Protein AF-A0A1X0S6N3-F1 (afdb_monomer_lite)

Secondary structure (DSSP, 8-state):
--SHHHHHHHHHHHHHHHHHHHHHHHHHHHHS-PPTT-----PPPPHHHHHHHHHHHHHHHHHHTT-TT-EEEEEEE-SSSEEEEEEEEEEETTEEEEEEEEEEE---SHHHHTT-------PPPHHHHHHHHT--

Structure (mmCIF, N/CA/C/O backbone):
data_AF-A0A1X0S6N3-F1
#
_entry.id   AF-A0A1X0S6N3-F1
#
loop_
_atom_site.group_PDB
_atom_site.id
_atom_site.type_symbol
_atom_site.label_atom_id
_atom_site.label_alt_id
_atom_site.label_comp_id
_at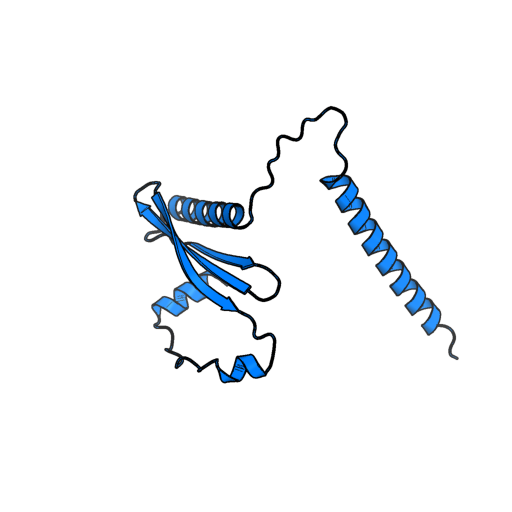om_site.label_asym_id
_atom_site.label_entity_id
_atom_site.label_seq_id
_atom_site.pdbx_PDB_ins_code
_atom_site.Cartn_x
_atom_site.Cartn_y
_atom_site.Cartn_z
_atom_site.occupancy
_atom_site.B_iso_or_equiv
_atom_site.auth_seq_id
_atom_site.auth_comp_id
_atom_site.auth_asym_id
_atom_site.auth_atom_id
_atom_site.pdbx_PDB_model_num
ATOM 1 N N . MET A 1 1 ? 5.640 11.393 58.952 1.00 38.75 1 MET A N 1
ATOM 2 C CA . MET A 1 1 ? 6.660 12.029 58.091 1.00 38.75 1 MET A CA 1
ATOM 3 C C . MET A 1 1 ? 6.147 11.910 56.658 1.00 38.75 1 MET A C 1
ATOM 5 O O . MET A 1 1 ? 6.468 10.956 55.971 1.00 38.75 1 MET A O 1
ATOM 9 N N . THR A 1 2 ? 5.212 12.785 56.269 1.00 44.53 2 THR A N 1
ATOM 10 C CA . THR A 1 2 ? 4.303 12.556 55.122 1.00 44.53 2 THR A CA 1
ATOM 11 C C . THR A 1 2 ? 4.064 13.860 54.357 1.00 44.53 2 THR A C 1
ATOM 13 O O . THR A 1 2 ? 2.931 14.273 54.148 1.00 44.53 2 THR A O 1
ATOM 16 N N . VAL A 1 3 ? 5.141 14.576 54.031 1.00 47.62 3 VAL A N 1
ATOM 17 C CA . VAL A 1 3 ? 5.054 15.901 53.380 1.00 47.62 3 VAL A CA 1
ATOM 18 C C . VAL A 1 3 ? 5.719 15.907 51.997 1.00 47.62 3 VAL A C 1
ATOM 20 O O . VAL A 1 3 ? 5.342 16.692 51.145 1.00 47.62 3 VAL A O 1
ATOM 23 N N . ILE A 1 4 ? 6.618 14.961 51.704 1.00 53.19 4 ILE A N 1
ATOM 24 C CA . ILE A 1 4 ? 7.497 15.031 50.520 1.00 53.19 4 ILE A CA 1
ATOM 25 C C . ILE A 1 4 ? 6.859 14.415 49.249 1.00 53.19 4 ILE A C 1
ATOM 27 O O . ILE A 1 4 ? 7.286 14.695 48.135 1.00 53.19 4 ILE A O 1
ATOM 31 N N . THR A 1 5 ? 5.802 13.600 49.367 1.00 49.69 5 THR A 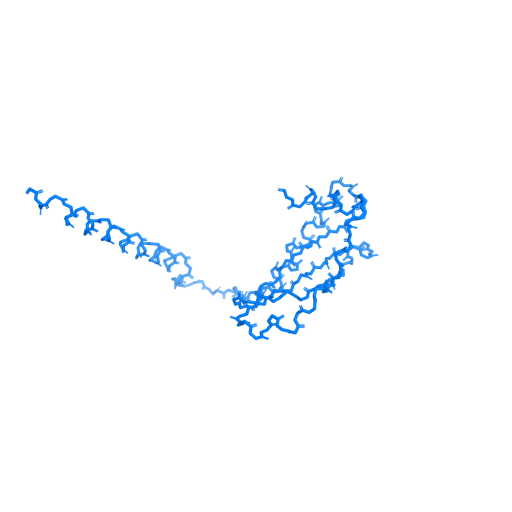N 1
ATOM 32 C CA . THR A 1 5 ? 5.229 12.862 48.218 1.00 49.69 5 THR A CA 1
ATOM 33 C C . THR A 1 5 ? 4.140 13.611 47.445 1.00 49.69 5 THR A C 1
ATOM 35 O O . THR A 1 5 ? 3.948 13.336 46.261 1.00 49.69 5 THR A O 1
ATOM 38 N N . LYS A 1 6 ? 3.432 14.563 48.071 1.00 51.91 6 LYS A N 1
ATOM 39 C CA . LYS A 1 6 ? 2.399 15.357 47.378 1.00 51.91 6 LYS A CA 1
ATOM 40 C C . LYS A 1 6 ? 3.019 16.342 46.386 1.00 51.91 6 LYS A C 1
ATOM 42 O O . LYS A 1 6 ? 2.550 16.408 45.250 1.00 51.91 6 LYS A O 1
ATOM 47 N N . ASP A 1 7 ? 4.105 17.005 46.783 1.00 58.34 7 ASP A N 1
ATOM 48 C CA . ASP A 1 7 ? 4.791 18.005 45.957 1.00 58.34 7 ASP A CA 1
ATOM 49 C C . ASP A 1 7 ? 5.416 17.407 44.697 1.00 58.34 7 ASP A C 1
ATOM 51 O O . ASP A 1 7 ? 5.279 17.974 43.616 1.00 58.34 7 ASP A O 1
ATOM 55 N N . LEU A 1 8 ? 6.022 16.219 44.792 1.00 56.16 8 LEU A N 1
ATOM 56 C CA . LEU A 1 8 ? 6.640 15.588 43.624 1.00 56.16 8 LEU A CA 1
ATOM 57 C C . LEU A 1 8 ? 5.596 15.165 42.576 1.00 56.16 8 LEU A C 1
ATOM 59 O O . LEU A 1 8 ? 5.824 15.317 41.378 1.00 56.16 8 LEU A O 1
ATOM 63 N N . SER A 1 9 ? 4.423 14.684 43.011 1.00 57.66 9 SER A N 1
ATOM 64 C CA . SER A 1 9 ? 3.340 14.312 42.086 1.00 57.66 9 SER A CA 1
ATOM 65 C C . SER A 1 9 ? 2.723 15.528 41.386 1.00 57.66 9 SER A C 1
ATOM 67 O O . SER A 1 9 ? 2.402 15.458 40.198 1.00 57.66 9 SER A O 1
ATOM 69 N N . ALA A 1 10 ? 2.608 16.654 42.099 1.00 58.84 10 ALA A N 1
ATOM 70 C CA . ALA A 1 10 ? 2.105 17.903 41.545 1.00 58.84 10 ALA A CA 1
ATOM 71 C C . ALA A 1 10 ? 3.084 18.478 40.514 1.00 58.84 10 ALA A C 1
ATOM 73 O O . ALA A 1 10 ? 2.654 18.896 39.440 1.00 58.84 10 ALA A O 1
ATOM 74 N N . HIS A 1 11 ? 4.391 18.407 40.792 1.00 55.91 11 HIS A N 1
ATOM 75 C CA . HIS A 1 11 ? 5.427 18.843 39.858 1.00 55.91 11 HIS A CA 1
ATOM 76 C C . HIS A 1 11 ? 5.441 18.013 38.570 1.00 55.91 11 HIS A C 1
ATOM 78 O O . HIS A 1 11 ? 5.386 18.578 37.484 1.00 55.91 11 HIS A O 1
ATOM 84 N N . ILE A 1 12 ? 5.405 16.679 38.674 1.00 58.22 12 ILE A N 1
ATOM 85 C CA . ILE A 1 12 ? 5.401 15.786 37.501 1.00 58.22 12 ILE A CA 1
ATOM 86 C C . ILE A 1 12 ? 4.130 15.969 36.654 1.00 58.22 12 ILE A C 1
ATOM 88 O O . ILE A 1 12 ? 4.183 15.906 35.423 1.00 58.22 12 ILE A O 1
ATOM 92 N N . SER A 1 13 ? 2.979 16.192 37.296 1.00 56.69 13 SER A N 1
ATOM 93 C CA . SER A 1 13 ? 1.722 16.470 36.594 1.00 56.69 13 SER A CA 1
ATOM 94 C C . SER A 1 13 ? 1.785 17.800 35.838 1.00 56.69 13 SER A C 1
ATOM 96 O O . SER A 1 13 ? 1.399 17.866 34.671 1.00 56.69 13 SER A O 1
ATOM 98 N N . ASN A 1 14 ? 2.342 18.837 36.471 1.00 58.44 14 ASN A N 1
ATOM 99 C CA . ASN A 1 14 ? 2.490 20.161 35.875 1.00 58.44 14 ASN A CA 1
ATOM 100 C C . ASN A 1 14 ? 3.522 20.180 34.731 1.00 58.44 14 ASN A C 1
ATOM 102 O O . ASN A 1 14 ? 3.315 20.827 33.709 1.00 58.44 14 ASN A O 1
ATOM 106 N N . ASP A 1 15 ? 4.601 19.407 34.846 1.00 56.81 15 ASP A N 1
ATOM 107 C CA . ASP A 1 15 ? 5.585 19.277 33.769 1.00 56.81 15 ASP A CA 1
ATOM 108 C C . ASP A 1 15 ? 4.980 18.555 32.554 1.00 56.81 15 ASP A C 1
ATOM 110 O O . ASP A 1 15 ? 5.203 18.955 31.412 1.00 56.81 15 ASP A O 1
ATOM 114 N N . ARG A 1 16 ? 4.133 17.536 32.768 1.00 55.12 16 ARG A N 1
ATOM 115 C CA . ARG A 1 16 ? 3.408 16.856 3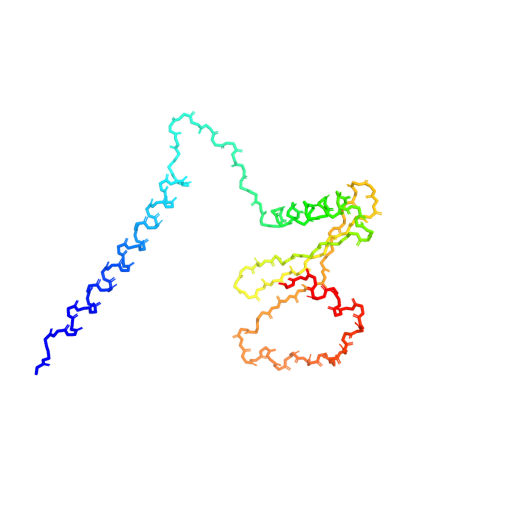1.678 1.00 55.12 16 ARG A CA 1
ATOM 116 C C . ARG A 1 16 ? 2.407 17.766 30.969 1.00 55.12 16 ARG A C 1
ATOM 118 O O . ARG A 1 16 ? 2.322 17.712 29.741 1.00 55.12 16 ARG A O 1
ATOM 125 N N . THR A 1 17 ? 1.659 18.592 31.700 1.00 54.34 17 THR A N 1
ATOM 126 C CA . THR A 1 17 ? 0.722 19.545 31.081 1.00 54.34 17 THR A CA 1
ATOM 127 C C . THR A 1 17 ? 1.471 20.611 30.285 1.00 54.34 17 THR A C 1
ATOM 129 O O . THR A 1 17 ? 1.083 20.895 29.152 1.00 54.34 17 THR A O 1
ATOM 132 N N . MET A 1 18 ? 2.591 21.119 30.805 1.00 56.56 18 MET A N 1
ATOM 133 C CA . MET A 1 18 ? 3.458 22.077 30.108 1.00 56.56 18 MET A CA 1
ATOM 134 C C . MET A 1 18 ? 4.091 21.478 28.844 1.00 56.56 18 MET A C 1
ATOM 136 O O . MET A 1 18 ? 4.074 22.117 27.794 1.00 56.56 18 MET A O 1
ATOM 140 N N . ILE A 1 19 ? 4.579 20.233 28.892 1.00 57.78 19 ILE A N 1
ATOM 141 C CA . ILE A 1 19 ? 5.124 19.529 27.716 1.00 57.78 19 ILE A CA 1
ATOM 142 C C . ILE A 1 19 ? 4.036 19.308 26.657 1.00 57.78 19 ILE A C 1
ATOM 144 O O . ILE A 1 19 ? 4.276 19.536 25.470 1.00 57.78 19 ILE A O 1
ATOM 148 N N . SER A 1 20 ? 2.826 18.914 27.064 1.00 58.91 20 SER A N 1
ATOM 149 C CA . SER A 1 20 ? 1.702 18.730 26.141 1.00 58.91 20 SER A CA 1
ATOM 150 C C . SER A 1 20 ? 1.279 20.046 25.484 1.00 58.91 20 SER A C 1
ATOM 152 O O . SER A 1 20 ? 0.991 20.069 24.288 1.00 58.91 20 SER A O 1
ATOM 154 N N . GLN A 1 21 ? 1.264 21.147 26.239 1.00 59.72 21 GLN A N 1
ATOM 155 C CA . GLN A 1 21 ? 0.939 22.474 25.716 1.00 59.72 21 GLN A CA 1
ATOM 156 C C . GLN A 1 21 ? 2.041 23.010 24.798 1.00 59.72 21 GLN A C 1
ATOM 158 O O . GLN A 1 21 ? 1.734 23.544 23.737 1.00 59.72 21 GLN A O 1
ATOM 163 N N . ALA A 1 22 ? 3.316 22.813 25.146 1.00 58.09 22 ALA A N 1
ATOM 164 C CA . ALA A 1 22 ? 4.450 23.200 24.311 1.00 58.09 22 ALA A CA 1
ATOM 165 C C . ALA A 1 22 ? 4.505 22.394 23.001 1.00 58.09 22 ALA A C 1
ATOM 167 O O . ALA A 1 22 ? 4.787 22.956 21.943 1.00 58.09 22 ALA A O 1
ATOM 168 N N . SER A 1 23 ? 4.185 21.097 23.047 1.00 57.97 23 SER A N 1
ATOM 169 C CA . SER A 1 23 ? 4.093 20.238 21.861 1.00 57.97 23 SER A CA 1
ATOM 170 C C . SER A 1 23 ? 2.935 20.656 20.948 1.00 57.97 23 SER A C 1
ATOM 172 O O . SER A 1 23 ? 3.142 20.835 19.747 1.00 57.97 23 SER A O 1
ATOM 174 N N . ALA A 1 24 ? 1.752 20.926 21.515 1.00 55.59 24 ALA A N 1
ATOM 175 C CA . ALA A 1 24 ? 0.597 21.419 20.765 1.00 55.59 24 ALA A CA 1
ATOM 176 C C . ALA A 1 24 ? 0.838 22.818 20.171 1.00 55.59 24 ALA A C 1
ATOM 178 O O . ALA A 1 24 ? 0.514 23.061 19.010 1.00 55.59 24 ALA A O 1
ATOM 179 N N . ALA A 1 25 ? 1.461 23.725 20.930 1.00 59.50 25 ALA A N 1
ATOM 180 C CA . ALA A 1 25 ? 1.804 25.066 20.468 1.00 59.50 25 ALA A CA 1
ATOM 181 C C . ALA A 1 25 ? 2.879 25.036 19.372 1.00 59.50 25 ALA A C 1
ATOM 183 O O . ALA A 1 25 ? 2.759 25.757 18.388 1.00 59.50 25 ALA A O 1
ATOM 184 N N . SER A 1 26 ? 3.897 24.179 19.493 1.00 58.53 26 SER A N 1
ATOM 185 C CA . SER A 1 26 ? 4.933 23.994 18.466 1.00 58.53 26 SER A CA 1
ATOM 186 C C . SER A 1 26 ? 4.360 23.390 17.179 1.00 58.53 26 SER A C 1
ATOM 188 O O . SER A 1 26 ? 4.685 23.841 16.079 1.00 58.53 26 SER A O 1
ATOM 190 N N . PHE A 1 27 ? 3.436 22.432 17.302 1.00 50.94 27 PHE A N 1
ATOM 191 C CA . PHE A 1 27 ? 2.707 21.878 16.164 1.00 50.94 27 PHE A CA 1
ATOM 192 C C . PHE A 1 27 ? 1.833 22.946 15.484 1.00 50.94 27 PHE A C 1
ATOM 194 O O . PHE A 1 27 ? 1.921 23.138 14.272 1.00 50.94 27 PHE A O 1
ATOM 201 N N . ALA A 1 28 ? 1.070 23.729 16.252 1.00 53.94 28 ALA A N 1
ATOM 202 C CA . ALA A 1 28 ? 0.262 24.820 15.709 1.00 53.94 28 ALA A CA 1
ATOM 203 C C . ALA A 1 28 ? 1.113 25.910 15.033 1.00 53.94 28 ALA A C 1
ATOM 205 O O . ALA A 1 28 ? 0.765 26.407 13.965 1.00 53.94 28 ALA A O 1
ATOM 206 N N . ASN A 1 29 ? 2.273 26.239 15.595 1.00 55.81 29 ASN A N 1
ATOM 207 C CA . ASN A 1 29 ? 3.150 27.267 15.040 1.00 55.81 29 ASN A CA 1
ATOM 208 C C . ASN A 1 29 ? 3.835 26.807 13.737 1.00 55.81 29 ASN A C 1
ATOM 210 O O . ASN A 1 29 ? 4.055 27.601 12.825 1.00 55.81 29 ASN A O 1
ATOM 214 N N . LYS A 1 30 ? 4.124 25.504 13.613 1.00 54.16 30 LYS A N 1
ATOM 215 C CA . LYS A 1 30 ? 4.767 24.931 12.421 1.00 54.16 30 LYS A CA 1
ATOM 216 C C . LYS A 1 30 ? 3.789 24.601 11.287 1.00 54.16 30 LYS A C 1
ATOM 218 O O . LYS A 1 30 ? 4.195 24.666 10.129 1.00 54.16 30 LYS A O 1
ATOM 223 N N . PHE A 1 31 ? 2.537 24.261 11.601 1.00 51.84 31 PHE A N 1
ATOM 224 C CA . PHE A 1 31 ? 1.573 23.747 10.616 1.00 51.84 31 PHE A CA 1
ATOM 225 C C . PHE A 1 31 ? 0.319 24.616 10.414 1.00 51.84 31 PHE A C 1
ATOM 227 O O . PHE A 1 31 ? -0.337 24.466 9.388 1.00 51.84 31 PHE A O 1
ATOM 234 N N . LEU A 1 32 ? -0.019 25.526 11.338 1.00 51.00 32 LEU A N 1
ATOM 235 C CA . LEU A 1 32 ? -1.297 26.263 11.330 1.00 51.00 32 LEU A CA 1
ATOM 236 C C . LEU A 1 32 ? -1.167 27.790 11.250 1.00 51.00 32 LEU A C 1
ATOM 238 O O . LEU A 1 32 ? -2.194 28.462 11.202 1.00 51.00 32 LEU A O 1
ATOM 242 N N . ILE A 1 33 ? 0.042 28.365 11.201 1.00 56.00 33 ILE A N 1
ATOM 243 C CA . ILE A 1 33 ? 0.199 29.804 10.931 1.00 56.00 33 ILE A CA 1
ATOM 244 C C . ILE A 1 33 ? 0.378 30.022 9.423 1.00 56.00 33 ILE A C 1
ATOM 246 O O . ILE A 1 33 ? 1.480 29.812 8.904 1.00 56.00 33 ILE A O 1
ATOM 250 N N . PRO A 1 34 ? -0.667 30.458 8.691 1.00 52.34 34 PRO A N 1
ATOM 251 C CA . PRO A 1 34 ? -0.500 30.886 7.312 1.00 52.34 34 PRO A CA 1
ATOM 252 C C . PRO A 1 34 ? 0.436 32.097 7.287 1.00 52.34 34 PRO A C 1
ATOM 254 O O . PRO A 1 34 ? 0.163 33.131 7.899 1.00 52.34 34 PRO A O 1
ATOM 257 N N . ARG A 1 35 ? 1.567 31.972 6.585 1.00 58.59 35 ARG A N 1
ATOM 258 C CA . ARG A 1 35 ? 2.451 33.114 6.334 1.00 58.59 35 ARG A CA 1
ATOM 259 C C . ARG A 1 35 ? 1.662 34.149 5.521 1.00 58.59 35 ARG A C 1
ATOM 261 O O . ARG A 1 35 ? 1.171 33.794 4.446 1.00 58.59 35 ARG A O 1
ATOM 268 N N . PRO A 1 36 ? 1.539 35.405 5.983 1.00 48.91 36 PRO A N 1
ATOM 269 C CA . PRO A 1 36 ? 0.910 36.444 5.183 1.00 48.91 36 PRO A CA 1
ATOM 270 C C . PRO A 1 36 ? 1.736 36.593 3.897 1.00 48.91 36 PRO A C 1
ATOM 272 O O . PRO A 1 36 ? 2.936 36.840 3.974 1.00 48.91 36 PRO A O 1
ATOM 275 N N . ASN A 1 37 ? 1.102 36.387 2.739 1.00 57.91 37 ASN A N 1
ATOM 276 C CA . ASN A 1 37 ? 1.669 36.393 1.374 1.00 57.91 37 ASN A CA 1
ATOM 277 C C . ASN A 1 37 ? 2.147 35.060 0.773 1.00 57.91 37 ASN A C 1
ATOM 279 O O . ASN A 1 37 ? 2.793 35.082 -0.272 1.00 57.91 37 ASN A O 1
ATOM 283 N N . VAL A 1 38 ? 1.799 33.904 1.343 1.00 59.41 38 VAL A N 1
ATOM 284 C CA . VAL A 1 38 ? 1.961 32.623 0.632 1.00 59.41 38 VAL A CA 1
ATOM 285 C C . VAL A 1 38 ? 0.588 32.035 0.343 1.00 59.41 38 VAL A C 1
ATOM 287 O O . VAL A 1 38 ? -0.124 31.625 1.258 1.00 59.41 38 VAL A O 1
ATOM 290 N N . THR A 1 39 ? 0.207 31.980 -0.933 1.00 52.56 39 THR A N 1
ATOM 291 C CA . THR A 1 39 ? -0.915 31.150 -1.375 1.00 52.56 39 THR A CA 1
ATOM 292 C C . THR A 1 39 ? -0.527 29.698 -1.140 1.00 52.56 39 THR A C 1
ATOM 294 O O . THR A 1 39 ? 0.368 29.160 -1.792 1.00 52.56 39 THR A O 1
ATOM 297 N N . ASN A 1 40 ? -1.150 29.071 -0.145 1.00 55.66 40 ASN A N 1
ATOM 298 C CA . ASN A 1 40 ? -0.941 27.660 0.112 1.00 55.66 40 ASN A CA 1
ATOM 299 C C . ASN A 1 40 ? -1.581 26.859 -1.032 1.00 55.66 40 ASN A C 1
ATOM 301 O O . ASN A 1 40 ? -2.793 26.680 -1.066 1.00 55.66 40 ASN A O 1
ATOM 305 N N . HIS A 1 41 ? -0.764 26.427 -1.993 1.00 59.50 41 HIS A N 1
ATOM 306 C CA . HIS A 1 41 ? -1.183 25.545 -3.086 1.00 59.50 41 HIS A CA 1
ATOM 307 C C . HIS A 1 41 ? -1.254 24.070 -2.656 1.00 59.50 41 HIS A C 1
ATOM 309 O O . HIS A 1 41 ? -1.513 23.207 -3.492 1.00 59.50 41 HIS A O 1
ATOM 315 N N . TYR A 1 42 ? -0.998 23.766 -1.378 1.00 59.91 42 TYR A N 1
ATOM 316 C CA . TYR A 1 42 ? -1.089 22.412 -0.852 1.00 59.91 42 TYR A CA 1
ATOM 317 C C . TYR A 1 42 ? -2.548 21.960 -0.861 1.00 59.91 42 TYR A C 1
ATOM 319 O O . TYR A 1 42 ? -3.367 22.433 -0.072 1.00 59.91 42 TYR A O 1
ATOM 327 N N . GLN A 1 43 ? -2.869 21.048 -1.771 1.00 67.94 43 GLN A N 1
ATOM 328 C CA . GLN A 1 43 ? -4.078 20.252 -1.655 1.00 67.94 43 GLN A CA 1
ATOM 329 C C . GLN A 1 43 ? -3.791 19.125 -0.672 1.00 67.94 43 GLN A C 1
ATOM 331 O O . GLN A 1 43 ? -2.778 18.436 -0.787 1.00 67.94 43 GLN A O 1
ATOM 336 N N . GLU A 1 44 ? -4.663 18.977 0.318 1.00 76.12 44 GLU A N 1
ATOM 337 C CA . GLU A 1 44 ? -4.586 17.867 1.254 1.00 76.12 44 GLU A CA 1
ATOM 338 C C . GLU A 1 44 ? -4.728 16.555 0.478 1.00 76.12 44 GLU A C 1
ATOM 340 O O . GLU A 1 44 ? -5.730 16.318 -0.198 1.00 76.12 44 GLU A O 1
ATOM 345 N N . GLU A 1 45 ? -3.681 15.733 0.517 1.00 84.69 45 GLU A N 1
ATOM 346 C CA . GLU A 1 45 ? -3.714 14.415 -0.104 1.00 84.69 45 GLU A CA 1
ATOM 347 C C . GLU A 1 45 ? -4.457 13.441 0.803 1.00 84.69 45 GLU A C 1
ATOM 349 O O . GLU A 1 45 ? -4.196 13.377 2.009 1.00 84.69 45 GLU A O 1
ATOM 354 N N . ASP A 1 46 ? -5.342 12.652 0.203 1.00 90.69 46 ASP A N 1
ATOM 355 C CA . ASP A 1 46 ? -6.020 11.562 0.891 1.00 90.69 46 ASP A CA 1
ATOM 356 C C . ASP A 1 46 ? -5.029 10.458 1.308 1.00 90.69 46 ASP A C 1
ATOM 358 O O . ASP A 1 46 ? -4.021 10.203 0.637 1.00 90.69 46 ASP A O 1
ATOM 362 N N . ASP A 1 47 ? -5.320 9.781 2.417 1.00 91.25 47 ASP A N 1
ATOM 363 C CA . ASP A 1 47 ? -4.428 8.785 3.016 1.00 91.25 47 ASP A CA 1
ATOM 364 C C . ASP A 1 47 ? -4.217 7.565 2.115 1.00 91.25 47 ASP A C 1
ATOM 366 O O . ASP A 1 47 ? -3.109 7.020 2.068 1.00 91.25 47 ASP A O 1
ATOM 370 N N . PHE A 1 48 ? -5.218 7.189 1.310 1.00 93.12 48 PHE A N 1
ATOM 371 C CA . PHE A 1 48 ? -5.034 6.154 0.295 1.00 93.12 48 PHE A CA 1
ATOM 372 C C . PHE A 1 48 ? -3.989 6.576 -0.742 1.00 93.12 48 PHE A C 1
ATOM 374 O O . PHE A 1 48 ? -3.113 5.790 -1.101 1.00 93.12 48 PHE A O 1
ATOM 381 N N . THR A 1 49 ? -4.019 7.835 -1.185 1.00 93.81 49 THR A N 1
ATOM 382 C CA . THR A 1 49 ? -3.045 8.360 -2.157 1.00 93.81 49 THR A CA 1
ATOM 383 C C . THR A 1 49 ? -1.632 8.367 -1.576 1.00 93.81 49 THR A C 1
ATOM 385 O O . THR A 1 49 ? -0.687 7.957 -2.257 1.00 93.81 49 THR A O 1
ATOM 388 N N . LYS A 1 50 ? -1.478 8.770 -0.307 1.00 94.69 50 LYS A N 1
ATOM 389 C CA . LYS A 1 50 ? -0.188 8.717 0.401 1.00 94.69 50 LYS A CA 1
ATOM 390 C C . LYS A 1 50 ? 0.344 7.286 0.463 1.00 94.69 50 LYS A C 1
ATOM 392 O O . LYS A 1 50 ? 1.503 7.057 0.115 1.00 94.69 50 LYS A O 1
ATOM 397 N N . LEU A 1 51 ? -0.513 6.328 0.821 1.00 95.62 51 LEU A N 1
ATOM 398 C CA . LEU A 1 51 ? -0.154 4.913 0.862 1.00 95.62 51 LEU A CA 1
ATOM 399 C C . LEU A 1 51 ? 0.297 4.407 -0.514 1.00 95.62 51 LEU A C 1
ATOM 401 O O . LEU A 1 51 ? 1.355 3.793 -0.623 1.00 95.62 51 LEU A O 1
ATOM 405 N N . MET A 1 52 ? -0.457 4.690 -1.581 1.00 96.25 52 MET A N 1
ATOM 406 C CA . MET A 1 52 ? -0.102 4.236 -2.933 1.00 96.25 52 MET A CA 1
ATOM 407 C C . MET A 1 52 ? 1.255 4.778 -3.389 1.00 96.25 52 MET A C 1
ATOM 409 O O . MET A 1 52 ? 2.033 4.043 -3.997 1.00 96.25 52 MET A O 1
ATOM 413 N N . LYS A 1 53 ? 1.580 6.034 -3.058 1.00 95.62 53 LYS A N 1
ATOM 414 C CA . LYS A 1 53 ? 2.901 6.609 -3.345 1.00 95.62 53 LYS A CA 1
ATOM 415 C C . LYS A 1 53 ? 4.011 5.904 -2.575 1.00 95.62 53 LYS A C 1
ATOM 417 O O . LYS A 1 53 ? 5.027 5.578 -3.176 1.00 95.62 53 LYS A O 1
ATOM 422 N N . GLN A 1 54 ? 3.813 5.632 -1.285 1.00 96.69 54 GLN A N 1
ATOM 423 C CA . GLN A 1 54 ? 4.797 4.907 -0.474 1.00 96.69 54 GLN A CA 1
ATOM 424 C C . GLN A 1 54 ? 5.055 3.499 -1.021 1.00 96.69 54 GLN A C 1
ATOM 426 O O . GLN A 1 54 ? 6.207 3.106 -1.194 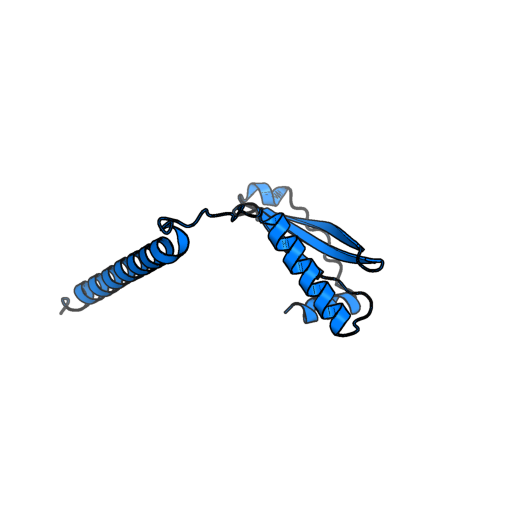1.00 96.69 54 GLN A O 1
ATOM 431 N N . LEU A 1 55 ? 3.993 2.763 -1.359 1.00 96.56 55 LEU A N 1
ATOM 432 C CA . LEU A 1 55 ? 4.112 1.425 -1.938 1.00 96.56 55 LEU A CA 1
ATOM 433 C C . LEU A 1 55 ? 4.780 1.448 -3.314 1.00 96.56 55 LEU A C 1
ATOM 435 O O . LEU A 1 55 ? 5.610 0.589 -3.602 1.00 96.56 55 LEU A O 1
ATOM 439 N N . LYS A 1 56 ? 4.472 2.446 -4.150 1.00 96.38 56 LYS A N 1
ATOM 440 C CA . LYS A 1 56 ? 5.162 2.650 -5.427 1.00 96.38 56 LYS A CA 1
ATOM 441 C C . LYS A 1 56 ? 6.655 2.909 -5.217 1.00 96.38 56 LYS A C 1
ATOM 443 O O . LYS A 1 56 ? 7.459 2.231 -5.845 1.00 96.38 56 LYS A O 1
ATOM 448 N N . SER A 1 57 ? 7.025 3.841 -4.338 1.00 96.69 57 SER A N 1
ATOM 449 C CA . SER A 1 57 ? 8.434 4.144 -4.056 1.00 96.69 57 SER A CA 1
ATOM 450 C C . SER A 1 57 ? 9.190 2.912 -3.564 1.00 96.69 57 SER A C 1
ATOM 452 O O . SER A 1 57 ? 10.300 2.657 -4.010 1.00 96.69 57 SER A O 1
ATOM 454 N N . SER A 1 58 ? 8.555 2.092 -2.723 1.00 97.12 58 SER A N 1
ATOM 455 C CA . SER A 1 58 ? 9.120 0.816 -2.281 1.00 97.12 58 SER A CA 1
ATOM 456 C C . SER A 1 58 ? 9.377 -0.150 -3.448 1.00 97.12 58 SER A C 1
ATOM 458 O O . SER A 1 58 ? 10.419 -0.798 -3.473 1.00 97.12 58 SER A O 1
ATOM 460 N N . ILE A 1 59 ? 8.481 -0.240 -4.439 1.00 96.19 59 ILE A N 1
ATOM 461 C CA . ILE A 1 59 ? 8.740 -1.022 -5.663 1.00 96.19 59 ILE A CA 1
ATOM 462 C C . ILE A 1 59 ? 9.886 -0.416 -6.473 1.00 96.19 59 ILE A C 1
ATOM 464 O O . ILE A 1 59 ? 10.738 -1.153 -6.956 1.00 96.19 59 ILE A O 1
ATOM 468 N N . ASP A 1 60 ? 9.922 0.908 -6.622 1.00 95.38 60 ASP A N 1
ATOM 469 C CA . ASP A 1 60 ? 10.967 1.596 -7.388 1.00 95.38 60 ASP A CA 1
ATOM 470 C C . ASP A 1 60 ? 12.357 1.338 -6.793 1.00 95.38 60 ASP A C 1
ATOM 472 O O . ASP A 1 60 ? 13.316 1.096 -7.525 1.00 95.38 60 ASP A O 1
ATOM 476 N N . GLU A 1 61 ? 12.458 1.321 -5.464 1.00 96.19 61 GLU A N 1
ATOM 477 C CA . GLU A 1 61 ? 13.673 0.951 -4.739 1.00 96.19 61 GLU A CA 1
ATOM 478 C C . GLU A 1 61 ? 14.049 -0.519 -4.968 1.00 96.19 61 GLU A C 1
ATOM 480 O O . GLU A 1 61 ? 15.208 -0.819 -5.245 1.00 96.19 61 GLU A O 1
ATOM 485 N N . GLN A 1 62 ? 13.083 -1.442 -4.935 1.00 95.06 62 GLN A N 1
ATOM 486 C CA . GLN A 1 62 ? 13.333 -2.857 -5.246 1.00 95.06 62 GLN A CA 1
ATOM 487 C C . GLN A 1 62 ? 13.824 -3.054 -6.690 1.00 95.06 62 GLN A C 1
ATOM 489 O O . GLN A 1 62 ? 14.749 -3.831 -6.927 1.00 95.06 62 GLN A O 1
ATOM 494 N N . LEU A 1 63 ? 13.254 -2.321 -7.653 1.00 93.12 63 LEU A N 1
ATOM 495 C CA . LEU A 1 63 ? 13.710 -2.324 -9.047 1.00 93.12 63 LEU A CA 1
ATOM 496 C C . LEU A 1 63 ? 15.123 -1.754 -9.175 1.00 93.12 63 LEU A C 1
ATOM 498 O O . LEU A 1 63 ? 15.940 -2.301 -9.913 1.00 93.12 63 LEU A O 1
ATOM 502 N N . HIS A 1 64 ? 15.434 -0.686 -8.435 1.00 95.31 64 HIS A N 1
ATOM 503 C CA . HIS A 1 64 ? 16.782 -0.119 -8.388 1.00 95.31 64 HIS A CA 1
ATOM 504 C C . HIS A 1 64 ? 17.812 -1.125 -7.853 1.00 95.31 64 HIS A C 1
ATOM 506 O O . HIS A 1 64 ? 18.950 -1.152 -8.318 1.00 95.31 64 HIS A O 1
ATOM 512 N N . LEU A 1 65 ? 17.393 -1.991 -6.928 1.00 95.81 65 LEU A N 1
ATOM 513 C CA . LEU A 1 65 ? 18.189 -3.094 -6.389 1.00 95.81 65 LEU A CA 1
ATOM 514 C C . LEU A 1 65 ? 18.173 -4.357 -7.269 1.00 95.81 65 LEU A C 1
ATOM 516 O O . LEU A 1 65 ? 18.737 -5.375 -6.873 1.00 95.81 65 LEU A O 1
ATOM 520 N N . VAL A 1 66 ? 17.566 -4.300 -8.461 1.00 94.38 66 VAL A N 1
ATOM 521 C CA . VAL A 1 66 ? 17.489 -5.410 -9.429 1.00 94.38 66 VAL A CA 1
ATOM 522 C C . VAL A 1 66 ? 16.810 -6.649 -8.820 1.00 94.38 66 VAL A C 1
ATOM 524 O O . VAL A 1 66 ? 17.158 -7.790 -9.115 1.00 94.38 66 VAL A O 1
ATOM 527 N N . MET A 1 67 ? 15.825 -6.437 -7.941 1.00 90.94 67 MET A N 1
ATOM 528 C CA . MET A 1 67 ? 15.034 -7.530 -7.380 1.00 90.94 67 MET A CA 1
ATOM 529 C C . MET A 1 67 ? 14.049 -8.070 -8.419 1.00 90.94 67 MET A C 1
ATOM 531 O O . MET A 1 67 ? 13.278 -7.325 -9.024 1.00 90.94 67 MET A O 1
ATOM 535 N N . GLU A 1 68 ? 14.027 -9.390 -8.582 1.00 87.69 68 GLU A N 1
ATOM 536 C CA . GLU A 1 68 ? 13.005 -10.072 -9.372 1.00 87.69 68 GLU A CA 1
ATOM 537 C C . GLU A 1 68 ? 11.699 -10.185 -8.562 1.00 87.69 68 GLU A C 1
ATOM 539 O O . GLU A 1 68 ? 11.723 -10.411 -7.353 1.00 87.69 68 GLU A O 1
ATOM 544 N N . ASN A 1 69 ? 10.542 -10.060 -9.224 1.00 87.00 69 ASN A N 1
ATOM 545 C CA . ASN A 1 69 ? 9.207 -10.186 -8.609 1.00 87.00 69 ASN A CA 1
ATOM 546 C C . ASN A 1 69 ? 8.892 -9.160 -7.500 1.00 87.00 69 ASN A C 1
ATOM 548 O O . ASN A 1 69 ? 8.368 -9.510 -6.441 1.00 87.00 69 ASN A O 1
ATOM 552 N N . THR A 1 70 ? 9.155 -7.880 -7.764 1.00 92.38 70 THR A N 1
ATOM 553 C CA . THR A 1 70 ? 8.925 -6.785 -6.812 1.00 92.38 70 THR A CA 1
ATOM 554 C C . THR A 1 70 ? 7.489 -6.736 -6.287 1.00 92.38 70 THR A C 1
ATOM 556 O O . THR A 1 70 ? 6.519 -6.728 -7.060 1.00 92.38 70 THR A O 1
ATOM 559 N N . VAL A 1 71 ? 7.347 -6.637 -4.969 1.00 94.94 71 VAL A N 1
ATOM 560 C CA . VAL A 1 71 ? 6.056 -6.561 -4.284 1.00 94.94 71 VAL A CA 1
ATOM 561 C C . VAL A 1 71 ? 6.160 -5.628 -3.084 1.00 94.94 71 VAL A C 1
ATOM 563 O O . VAL A 1 71 ? 7.154 -5.627 -2.367 1.00 94.94 71 VAL A O 1
ATOM 566 N N . SER A 1 72 ? 5.122 -4.834 -2.845 1.00 96.62 72 SER A N 1
ATOM 567 C CA . SER A 1 72 ? 5.037 -3.973 -1.669 1.00 96.62 72 SER A CA 1
ATOM 568 C C . SER A 1 72 ? 3.673 -4.132 -1.010 1.00 96.62 72 SER A C 1
ATOM 570 O O . SER A 1 72 ? 2.656 -4.276 -1.693 1.00 96.62 72 SER A O 1
ATOM 572 N N . LEU A 1 73 ? 3.651 -4.158 0.320 1.00 96.75 73 LEU A N 1
ATOM 573 C CA . LEU A 1 73 ? 2.454 -4.349 1.135 1.00 96.75 73 LEU A CA 1
ATOM 574 C C . LEU A 1 73 ? 2.304 -3.174 2.092 1.00 96.75 73 LEU A C 1
ATOM 576 O O . LEU A 1 73 ? 3.281 -2.733 2.691 1.00 96.75 73 LEU A O 1
ATOM 580 N N . GLY A 1 74 ? 1.077 -2.693 2.264 1.00 96.00 74 GLY A N 1
ATOM 581 C CA . GLY A 1 74 ? 0.814 -1.537 3.108 1.00 96.00 74 GLY A CA 1
ATOM 582 C C . GLY A 1 74 ? -0.576 -1.552 3.724 1.00 96.00 74 GLY A C 1
ATOM 583 O O . GLY A 1 74 ? -1.551 -1.795 3.008 1.00 96.00 74 GLY A O 1
ATOM 584 N N . PRO A 1 75 ? -0.696 -1.295 5.036 1.00 95.56 75 PRO A N 1
ATOM 585 C CA . PRO A 1 75 ? -1.985 -1.116 5.680 1.00 95.56 75 PRO A CA 1
ATOM 586 C C . PRO A 1 75 ? -2.521 0.306 5.461 1.00 95.56 75 PRO A C 1
ATOM 588 O O . PRO A 1 75 ? -1.822 1.287 5.702 1.00 95.56 75 PRO A O 1
ATOM 591 N N . LEU A 1 76 ? -3.791 0.414 5.078 1.00 95.00 76 LEU A N 1
ATOM 592 C CA . LEU A 1 76 ? -4.585 1.634 5.192 1.00 95.00 76 LEU A CA 1
ATOM 593 C C . LEU A 1 76 ? -5.459 1.523 6.439 1.00 95.00 76 LEU A C 1
ATOM 595 O O . LEU A 1 76 ? -6.314 0.643 6.508 1.00 95.00 76 LEU A O 1
ATOM 599 N N . VAL A 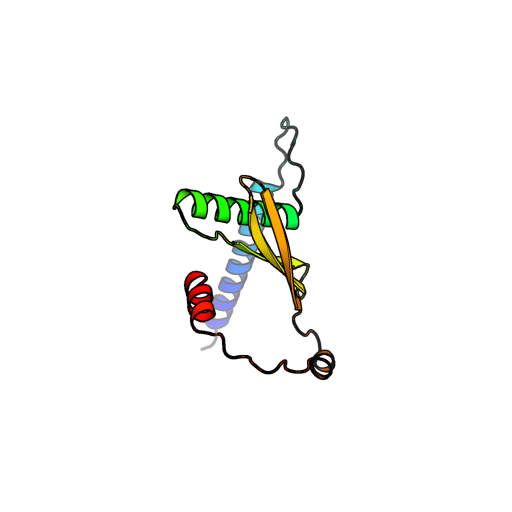1 77 ? -5.256 2.396 7.419 1.00 90.88 77 VAL A N 1
ATOM 600 C CA . VAL A 1 77 ? -6.054 2.410 8.652 1.00 90.88 77 VAL A CA 1
ATOM 601 C C . VAL A 1 77 ? -7.184 3.425 8.502 1.00 90.88 77 VAL A C 1
ATOM 603 O O . VAL A 1 77 ? -6.937 4.620 8.402 1.00 90.88 77 VAL A O 1
ATOM 606 N N . GLU A 1 78 ? -8.426 2.943 8.494 1.00 84.50 78 GLU A N 1
ATOM 607 C CA . GLU A 1 78 ? -9.635 3.760 8.355 1.00 84.50 78 GLU A CA 1
ATOM 608 C C . GLU A 1 78 ? -10.379 3.807 9.701 1.00 84.50 78 GLU A C 1
ATOM 610 O O . GLU A 1 78 ? -11.199 2.944 10.030 1.00 84.50 78 GLU A O 1
ATOM 615 N N . GLY A 1 79 ? -10.083 4.819 10.518 1.00 82.00 79 GLY A N 1
ATOM 616 C CA . GLY A 1 79 ? -10.598 4.920 11.890 1.00 82.00 79 GLY A CA 1
ATOM 617 C C . GLY A 1 79 ? -9.866 4.001 12.880 1.00 82.00 79 GLY A C 1
ATOM 618 O O . GLY A 1 79 ? -8.775 3.518 12.603 1.00 82.00 79 GLY A O 1
ATOM 619 N N . MET A 1 80 ? -10.436 3.768 14.070 1.00 78.81 80 MET A N 1
ATOM 620 C CA . MET A 1 80 ? -9.722 3.055 15.150 1.00 78.81 80 MET A CA 1
ATOM 621 C C . MET A 1 80 ? -9.595 1.541 14.948 1.00 78.81 80 MET A C 1
ATOM 623 O O . MET A 1 80 ? -8.638 0.942 15.432 1.00 78.81 80 MET A O 1
ATOM 627 N N . PHE A 1 81 ? -10.552 0.911 14.265 1.00 83.25 81 PHE A N 1
ATOM 628 C CA . PHE A 1 81 ? -10.689 -0.549 14.288 1.00 83.25 81 PHE A CA 1
ATOM 629 C C . PHE A 1 81 ? -10.796 -1.185 12.908 1.00 83.25 81 PHE A C 1
ATOM 631 O O . PHE A 1 81 ? -11.020 -2.388 12.824 1.00 83.25 81 PHE A O 1
ATOM 638 N N . LYS A 1 82 ? -10.635 -0.424 11.820 1.00 87.56 82 LYS A N 1
ATOM 639 C CA . LYS A 1 82 ? -10.656 -0.965 10.457 1.00 87.56 82 LYS A CA 1
ATOM 640 C C . LYS A 1 82 ? -9.323 -0.693 9.787 1.00 87.56 82 LYS A C 1
ATOM 642 O O . LYS A 1 82 ? -8.795 0.411 9.830 1.00 87.56 82 LYS A O 1
ATOM 647 N N . CYS A 1 83 ? -8.782 -1.727 9.169 1.00 92.44 83 CYS A N 1
ATOM 648 C CA . CYS A 1 83 ? -7.546 -1.654 8.421 1.00 92.44 83 CYS A CA 1
ATOM 649 C C . CYS A 1 83 ? -7.699 -2.472 7.140 1.00 92.44 83 CYS A C 1
ATOM 651 O O . CYS A 1 83 ? -8.188 -3.597 7.170 1.00 92.44 83 CYS A O 1
ATOM 653 N N . ALA A 1 84 ? -7.298 -1.920 6.008 1.00 94.12 84 ALA A N 1
ATOM 654 C CA . ALA A 1 84 ? -7.278 -2.595 4.724 1.00 94.12 84 ALA A CA 1
ATOM 655 C C . ALA A 1 84 ? -5.821 -2.832 4.321 1.00 94.12 84 ALA A C 1
ATOM 657 O O . ALA A 1 84 ? -5.055 -1.890 4.146 1.00 94.12 84 ALA A O 1
ATOM 658 N N . LEU A 1 85 ? -5.415 -4.093 4.187 1.00 96.12 85 LEU A N 1
ATOM 659 C CA . LEU A 1 85 ? -4.088 -4.448 3.698 1.00 96.12 85 LEU A CA 1
ATOM 660 C C . LEU A 1 85 ? -4.096 -4.437 2.172 1.00 96.12 85 LEU A C 1
ATOM 662 O O . LEU A 1 85 ? -4.784 -5.252 1.552 1.00 96.12 85 LEU A O 1
ATOM 666 N N . TYR A 1 86 ? -3.296 -3.559 1.581 1.00 97.00 86 TYR A N 1
ATOM 667 C CA . TYR A 1 86 ? -3.079 -3.479 0.145 1.00 97.00 86 TYR A CA 1
ATOM 668 C C . TYR A 1 86 ? -1.752 -4.114 -0.249 1.00 97.00 86 TYR A C 1
ATOM 670 O O . TYR A 1 86 ? -0.779 -4.080 0.502 1.00 97.00 86 TYR A O 1
ATOM 678 N N . ARG A 1 87 ? -1.725 -4.663 -1.460 1.00 96.50 87 ARG A N 1
ATOM 679 C CA . ARG A 1 87 ? -0.539 -5.124 -2.173 1.00 96.50 87 ARG A CA 1
ATOM 680 C C . ARG A 1 87 ? -0.408 -4.328 -3.455 1.00 96.50 87 ARG A C 1
ATOM 682 O O . ARG A 1 87 ? -1.383 -4.210 -4.186 1.00 96.50 87 ARG A O 1
ATOM 689 N N . ILE A 1 88 ? 0.789 -3.854 -3.759 1.00 96.25 88 ILE A N 1
ATOM 690 C CA . ILE A 1 88 ? 1.164 -3.413 -5.097 1.00 96.25 88 ILE A CA 1
ATOM 691 C C . ILE A 1 88 ? 2.195 -4.382 -5.663 1.00 96.25 88 ILE A C 1
ATOM 693 O O . ILE A 1 88 ? 3.094 -4.855 -4.968 1.00 96.25 88 ILE A O 1
ATOM 697 N N . ASN A 1 89 ? 2.059 -4.646 -6.953 1.00 93.00 89 ASN A N 1
ATOM 698 C CA . ASN A 1 89 ? 3.036 -5.354 -7.763 1.00 93.00 89 ASN A CA 1
ATOM 699 C C . ASN A 1 89 ? 3.147 -4.659 -9.122 1.00 93.00 89 ASN A C 1
ATOM 701 O O . ASN A 1 89 ? 2.173 -4.072 -9.610 1.00 93.00 89 ASN A O 1
ATOM 705 N N . LEU A 1 90 ? 4.331 -4.746 -9.723 1.00 92.69 90 LEU A N 1
ATOM 706 C CA . LEU A 1 90 ? 4.576 -4.267 -11.075 1.00 92.69 90 LEU A CA 1
ATOM 707 C C . LEU A 1 90 ? 4.004 -5.286 -12.070 1.00 92.69 90 LEU A C 1
ATOM 709 O O . LEU A 1 90 ? 4.429 -6.437 -12.098 1.00 92.69 90 LEU A O 1
ATOM 713 N N . ALA A 1 91 ? 2.992 -4.890 -12.838 1.00 89.50 91 ALA A N 1
ATOM 714 C CA . ALA A 1 91 ? 2.354 -5.762 -13.828 1.00 89.50 91 ALA A CA 1
ATOM 715 C C . ALA A 1 91 ? 3.096 -5.750 -15.171 1.00 89.50 91 ALA A C 1
ATOM 717 O O . ALA A 1 91 ? 3.147 -6.755 -15.874 1.00 89.50 91 ALA A O 1
ATOM 718 N N . ALA A 1 92 ? 3.648 -4.590 -15.507 1.00 88.75 92 ALA A N 1
ATOM 719 C CA . ALA A 1 92 ? 4.520 -4.319 -16.639 1.00 88.75 92 ALA A CA 1
ATOM 720 C C . ALA A 1 92 ? 5.316 -3.046 -16.318 1.00 88.75 92 ALA A C 1
ATOM 722 O O . ALA A 1 92 ? 4.998 -2.359 -15.343 1.00 88.75 92 ALA A O 1
ATOM 723 N N . ASP A 1 93 ? 6.307 -2.705 -17.137 1.00 87.62 93 ASP A N 1
ATOM 724 C CA . ASP A 1 93 ? 7.140 -1.518 -16.933 1.00 87.62 93 ASP A CA 1
ATOM 725 C C . ASP A 1 93 ? 6.296 -0.251 -16.728 1.00 87.62 93 ASP A C 1
ATOM 727 O O . ASP A 1 93 ? 5.511 0.160 -17.584 1.00 87.62 93 ASP A O 1
ATOM 731 N N . GLY A 1 94 ? 6.432 0.348 -15.542 1.00 88.50 94 GLY A N 1
ATOM 732 C CA . GLY A 1 94 ? 5.692 1.542 -15.131 1.00 88.50 94 GLY A CA 1
ATOM 733 C C . GLY A 1 94 ? 4.212 1.332 -14.775 1.00 88.50 94 GLY A C 1
ATOM 734 O O . GLY A 1 94 ? 3.550 2.302 -14.405 1.00 88.50 94 GLY A O 1
ATOM 735 N N . ILE A 1 95 ? 3.679 0.106 -14.843 1.00 92.31 95 ILE A N 1
ATOM 736 C CA . ILE A 1 95 ? 2.283 -0.213 -14.505 1.00 92.31 95 ILE A CA 1
ATOM 737 C C . ILE A 1 95 ? 2.208 -0.883 -13.131 1.00 92.31 95 ILE A C 1
ATOM 739 O O . ILE A 1 95 ? 2.499 -2.070 -12.974 1.00 92.31 95 ILE A O 1
ATOM 743 N N . TYR A 1 96 ? 1.741 -0.124 -12.140 1.00 93.88 96 TYR A N 1
ATOM 744 C CA . TYR A 1 96 ? 1.549 -0.580 -10.762 1.00 93.88 96 TYR A CA 1
ATOM 745 C C . TYR A 1 96 ? 0.080 -0.924 -10.545 1.00 93.88 96 TYR A C 1
ATOM 747 O O . TYR A 1 96 ? -0.794 -0.075 -10.728 1.00 93.88 96 TYR A O 1
ATOM 755 N N . LEU A 1 97 ? -0.196 -2.162 -10.140 1.00 92.25 97 LEU A N 1
ATOM 756 C CA . LEU A 1 97 ? -1.551 -2.604 -9.823 1.00 92.25 97 LEU A CA 1
ATOM 757 C C . LEU A 1 97 ? -1.717 -2.725 -8.307 1.00 92.25 97 LEU A C 1
ATOM 759 O O . LEU A 1 97 ? -1.137 -3.642 -7.719 1.00 92.25 97 LEU A O 1
ATOM 763 N N . PRO A 1 98 ? -2.498 -1.838 -7.666 1.00 93.75 98 PRO A N 1
ATOM 764 C CA . PRO A 1 98 ? -2.916 -2.024 -6.287 1.00 93.75 98 PRO A CA 1
ATOM 765 C C . PRO A 1 98 ? -4.050 -3.045 -6.195 1.00 93.75 98 PRO A C 1
ATOM 767 O O . PRO A 1 98 ? -5.047 -2.970 -6.911 1.00 93.75 98 PRO A O 1
ATOM 770 N N . LEU A 1 99 ? -3.910 -3.994 -5.276 1.00 95.62 99 LEU A N 1
ATOM 771 C CA . LEU A 1 99 ? -4.914 -4.989 -4.933 1.00 95.62 99 LEU A CA 1
ATOM 772 C C . LEU A 1 99 ? -5.185 -4.957 -3.432 1.00 95.62 99 LEU A C 1
ATOM 774 O O . LEU A 1 99 ? -4.265 -5.034 -2.618 1.00 95.62 99 LEU A O 1
ATOM 778 N N . LEU A 1 100 ? -6.462 -4.910 -3.060 1.00 96.06 100 LEU A N 1
ATOM 779 C CA . LEU A 1 100 ? -6.884 -5.149 -1.686 1.00 96.06 100 LEU A CA 1
ATOM 780 C C . LEU A 1 100 ? -6.704 -6.636 -1.357 1.00 96.06 100 LEU A C 1
ATOM 782 O O . LEU A 1 100 ? -7.376 -7.492 -1.929 1.00 96.06 100 LEU A O 1
ATOM 786 N N . VAL A 1 101 ? -5.812 -6.944 -0.420 1.00 95.94 101 VAL A N 1
ATOM 787 C CA . VAL A 1 101 ? -5.530 -8.318 0.018 1.00 95.94 101 VAL A CA 1
ATOM 788 C C . VAL A 1 101 ? -6.533 -8.756 1.072 1.00 95.94 101 VAL A C 1
ATOM 790 O O . VAL A 1 101 ? -7.080 -9.859 1.011 1.00 95.94 101 VAL A O 1
ATOM 793 N N . LYS A 1 102 ? -6.748 -7.912 2.086 1.00 91.88 102 LYS A N 1
ATOM 794 C CA . LYS A 1 102 ? -7.570 -8.280 3.237 1.00 91.88 102 LYS A CA 1
ATOM 795 C C . LYS A 1 102 ? -8.076 -7.060 3.985 1.00 91.88 102 LYS A C 1
ATOM 797 O O . LYS A 1 102 ? -7.307 -6.164 4.304 1.00 91.88 102 LYS A O 1
ATOM 802 N N . ASN A 1 103 ? -9.345 -7.108 4.371 1.00 92.25 103 ASN A N 1
ATOM 803 C CA . ASN A 1 103 ? -9.888 -6.223 5.391 1.00 92.25 103 ASN A CA 1
ATOM 804 C C . ASN A 1 103 ? -9.686 -6.859 6.769 1.00 92.25 103 ASN A C 1
ATOM 806 O O . ASN A 1 103 ? -10.126 -7.982 7.029 1.00 92.25 103 ASN A O 1
ATOM 810 N N . LEU A 1 104 ? -8.995 -6.137 7.634 1.00 86.00 104 LEU A N 1
ATOM 811 C CA . LEU A 1 104 ? -8.763 -6.426 9.035 1.00 86.00 104 LEU A CA 1
ATOM 812 C C . LEU A 1 104 ? -9.690 -5.535 9.854 1.00 86.00 104 LEU A C 1
ATOM 814 O O . LEU A 1 104 ? -9.833 -4.342 9.584 1.00 86.00 104 LEU A O 1
ATOM 818 N N . ARG A 1 105 ? -10.336 -6.122 10.855 1.00 85.25 105 ARG A N 1
ATOM 819 C CA . ARG A 1 105 ? -11.085 -5.360 11.845 1.00 85.25 105 ARG A CA 1
ATOM 820 C C . ARG A 1 105 ? -10.710 -5.845 13.226 1.00 85.25 105 ARG A C 1
ATOM 822 O O . ARG A 1 105 ? -10.625 -7.056 13.430 1.00 85.25 105 ARG A O 1
ATOM 829 N N . LEU A 1 106 ? -10.452 -4.916 14.137 1.00 79.75 106 LEU A N 1
ATOM 830 C CA . LEU A 1 106 ? -10.361 -5.272 15.543 1.00 79.75 106 LEU A CA 1
ATOM 831 C C . LEU A 1 106 ? -11.780 -5.537 16.043 1.00 79.75 106 LEU A C 1
ATOM 833 O O . LEU A 1 106 ? -12.714 -4.836 15.664 1.00 79.75 106 LEU A O 1
ATOM 837 N N . VAL A 1 107 ? -11.932 -6.582 16.8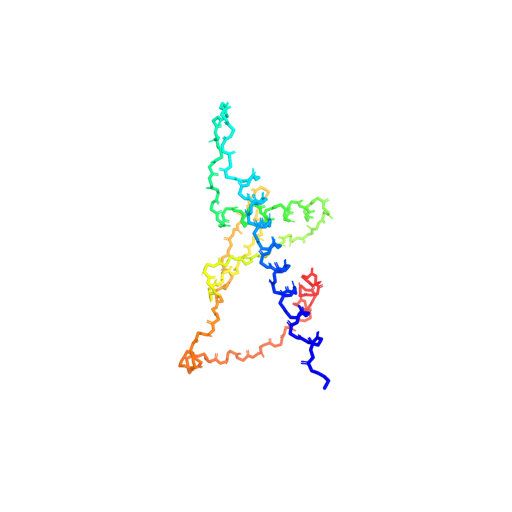46 1.00 75.56 107 VAL A N 1
ATOM 838 C CA . VAL A 1 107 ? -13.207 -6.909 17.480 1.00 75.56 107 VAL A CA 1
ATOM 839 C C . VAL A 1 107 ? -13.483 -5.852 18.544 1.00 75.56 107 VAL A C 1
ATOM 841 O O . VAL A 1 107 ? -12.675 -5.683 19.456 1.00 75.56 107 VAL A O 1
ATOM 844 N N . GLU A 1 108 ? -14.596 -5.136 18.393 1.00 71.81 108 GLU A N 1
ATOM 845 C CA . GLU A 1 108 ? -14.987 -4.051 19.296 1.00 71.81 108 GLU A CA 1
ATOM 846 C C . GLU A 1 108 ? -15.752 -4.611 20.505 1.00 71.81 108 GLU A C 1
ATOM 848 O O . GLU A 1 108 ? -15.505 -4.193 21.636 1.00 71.81 108 GLU A O 1
ATOM 853 N N . GLU A 1 109 ? -16.602 -5.626 20.299 1.00 67.94 109 GLU A N 1
ATOM 854 C CA . GLU A 1 109 ? -17.392 -6.252 21.364 1.00 67.94 109 GLU A CA 1
ATOM 855 C C . GLU A 1 109 ? -17.289 -7.788 21.376 1.00 67.94 109 GLU A C 1
ATOM 857 O O . GLU A 1 109 ? -17.103 -8.443 20.353 1.00 67.94 109 GLU A O 1
ATOM 862 N N . ILE A 1 110 ? -17.486 -8.410 22.547 1.00 67.50 110 ILE A N 1
ATOM 863 C CA . ILE A 1 110 ? -17.442 -9.881 22.718 1.00 67.50 110 ILE A CA 1
ATOM 864 C C . ILE A 1 110 ? -18.446 -10.597 21.787 1.00 67.50 110 ILE A C 1
ATOM 866 O O . ILE A 1 110 ? -18.214 -11.733 21.372 1.00 67.50 110 ILE A O 1
ATOM 870 N N . TYR A 1 111 ? -19.541 -9.933 21.407 1.00 62.62 111 TYR A N 1
ATOM 871 C CA . TYR A 1 111 ? -20.539 -10.476 20.482 1.00 62.62 111 TYR A CA 1
ATOM 872 C C . TYR A 1 111 ? -20.025 -10.626 19.039 1.00 62.62 111 TYR A C 1
ATOM 874 O O . TYR A 1 111 ? -20.471 -11.529 18.325 1.00 62.62 111 TYR A O 1
ATOM 882 N N . ASP A 1 112 ? -19.031 -9.835 18.627 1.00 59.56 112 ASP A N 1
ATOM 883 C CA . ASP A 1 112 ? -18.386 -9.976 17.315 1.00 59.56 112 ASP A CA 1
ATOM 884 C C . ASP A 1 112 ? -17.520 -11.244 17.241 1.00 59.56 112 ASP A C 1
ATOM 886 O O . ASP A 1 112 ? -17.320 -11.820 16.166 1.00 59.56 112 ASP A O 1
ATOM 890 N N . LEU A 1 113 ? -17.056 -11.737 18.397 1.00 61.47 113 LEU A N 1
ATOM 891 C CA . LEU A 1 113 ? -16.255 -12.956 18.512 1.00 61.47 113 LEU A CA 1
ATOM 892 C C . LEU A 1 113 ? -17.052 -14.213 18.123 1.00 61.47 113 LEU A C 1
ATOM 894 O O . LEU A 1 113 ? -16.482 -15.166 17.594 1.00 61.47 113 LEU A O 1
ATOM 898 N N . VAL A 1 114 ? -18.375 -14.210 18.326 1.00 60.97 114 VAL A N 1
ATOM 899 C CA . VAL A 1 114 ? -19.257 -15.367 18.066 1.00 60.97 114 VAL A CA 1
ATOM 900 C C . VAL A 1 114 ? -19.389 -15.663 16.564 1.00 60.97 114 VAL A C 1
ATOM 902 O O . VAL A 1 114 ? -19.592 -16.811 16.165 1.00 60.97 114 VAL A O 1
ATOM 905 N N . HIS A 1 115 ? -19.195 -14.653 15.710 1.00 55.38 115 HIS A N 1
ATOM 906 C CA . HIS A 1 115 ? -19.233 -14.793 14.250 1.00 55.38 115 HIS A CA 1
ATOM 907 C C . HIS A 1 115 ? -17.840 -14.950 13.619 1.00 55.38 115 HIS A C 1
ATOM 909 O O . HIS A 1 115 ? -17.725 -15.242 12.423 1.00 55.38 115 HIS A O 1
ATOM 915 N N . HIS A 1 116 ? -16.768 -14.818 14.405 1.00 52.66 116 HIS A N 1
ATOM 916 C CA . HIS A 1 116 ? -15.403 -15.059 13.954 1.00 52.66 116 HIS A CA 1
ATOM 917 C C . HIS A 1 116 ? -15.083 -16.555 14.022 1.00 52.66 116 HIS A C 1
ATOM 919 O O . HIS A 1 116 ? -14.496 -17.064 14.974 1.00 52.66 116 HIS A O 1
ATOM 925 N N . LYS A 1 117 ? -15.469 -17.302 12.978 1.00 48.91 117 LYS A N 1
ATOM 926 C CA . LYS A 1 117 ? -14.984 -18.680 12.840 1.00 48.91 117 LYS A CA 1
ATOM 927 C C . LYS A 1 117 ? -13.461 -18.647 12.674 1.00 48.91 117 LYS A C 1
ATOM 929 O O . LYS A 1 117 ? -12.991 -18.003 11.731 1.00 48.91 117 LYS A O 1
ATOM 934 N N . PRO A 1 118 ? -12.680 -19.357 13.508 1.00 45.66 118 PRO A N 1
ATOM 935 C CA . PRO A 1 118 ? -11.265 -19.526 13.237 1.00 45.66 118 PRO A CA 1
ATOM 936 C C . PRO A 1 118 ? -11.139 -20.253 11.896 1.00 45.66 118 PRO A C 1
ATOM 938 O O . PRO A 1 118 ? -11.522 -21.417 11.755 1.00 45.66 118 PRO A O 1
ATOM 941 N N . LYS A 1 119 ? -10.634 -19.557 10.871 1.00 54.59 119 LYS A N 1
ATOM 942 C CA . LYS A 1 119 ? -10.118 -20.241 9.685 1.00 54.59 119 LYS A CA 1
ATOM 943 C C . LYS A 1 119 ? -8.975 -21.118 10.185 1.00 54.59 119 LYS A C 1
ATOM 945 O O . LYS A 1 119 ? -8.084 -20.603 10.857 1.00 54.59 119 LYS A O 1
ATOM 950 N N . LYS A 1 120 ? -9.036 -22.428 9.910 1.00 43.69 120 LYS A N 1
ATOM 951 C CA . LYS A 1 120 ? -7.952 -23.372 10.221 1.00 43.69 120 LYS A CA 1
ATOM 952 C C . LYS A 1 120 ? -6.619 -22.715 9.868 1.00 43.69 120 LYS A C 1
ATOM 954 O O . LYS A 1 120 ? -6.462 -22.254 8.738 1.00 43.69 120 LYS A O 1
ATOM 959 N N . ALA A 1 121 ? -5.708 -22.654 10.835 1.00 45.81 121 ALA A N 1
ATOM 960 C CA . ALA A 1 121 ? -4.349 -22.203 10.598 1.00 45.81 121 ALA A CA 1
ATOM 961 C C . ALA A 1 121 ? -3.727 -23.138 9.555 1.00 45.81 121 ALA A C 1
ATOM 963 O O . ALA A 1 121 ? -3.434 -24.297 9.838 1.00 45.81 121 ALA A O 1
ATOM 964 N N . VAL A 1 122 ? -3.614 -22.654 8.321 1.00 54.66 122 VAL A N 1
ATOM 965 C CA . VAL A 1 122 ? -2.742 -23.264 7.326 1.00 54.66 122 VAL A CA 1
ATOM 966 C C . VAL A 1 122 ? -1.349 -22.790 7.708 1.00 54.66 122 VAL A C 1
ATOM 968 O O . VAL A 1 122 ? -1.096 -21.586 7.714 1.00 54.66 122 VAL A O 1
ATOM 971 N N . LEU A 1 123 ? -0.494 -23.724 8.125 1.00 50.41 123 LEU A N 1
ATOM 972 C CA . LEU A 1 123 ? 0.913 -23.444 8.389 1.00 50.41 123 LEU A CA 1
ATOM 973 C C . LEU A 1 123 ? 1.517 -22.788 7.134 1.00 50.41 123 LEU A C 1
ATOM 975 O O . LEU A 1 123 ? 1.315 -23.321 6.039 1.00 50.41 123 LEU A O 1
ATOM 979 N N . PRO A 1 124 ? 2.202 -21.638 7.260 1.00 47.56 124 PRO A N 1
ATOM 980 C CA . PRO A 1 124 ? 2.876 -21.025 6.127 1.00 47.56 124 PRO A CA 1
ATOM 981 C C . PRO A 1 124 ? 3.900 -22.022 5.573 1.00 47.56 124 PRO A C 1
ATOM 983 O O . PRO A 1 124 ? 4.712 -22.568 6.316 1.00 47.56 124 PRO A O 1
ATOM 986 N N . THR A 1 125 ? 3.834 -22.295 4.271 1.00 56.25 125 THR A N 1
ATOM 987 C CA . THR A 1 125 ? 4.898 -23.009 3.548 1.00 56.25 125 THR A CA 1
ATOM 988 C C . THR A 1 125 ? 6.216 -22.245 3.697 1.00 56.25 125 THR A C 1
ATOM 990 O O . THR A 1 125 ? 6.164 -21.025 3.828 1.00 56.25 125 THR A O 1
ATOM 993 N N . GLU A 1 126 ? 7.373 -22.915 3.634 1.00 47.50 126 GLU A N 1
ATOM 994 C CA . GLU A 1 126 ? 8.713 -22.306 3.813 1.00 47.50 126 GLU A CA 1
ATOM 995 C C . GLU A 1 126 ? 8.878 -20.954 3.090 1.00 47.50 126 GLU A C 1
ATOM 997 O O . GLU A 1 126 ? 9.299 -19.978 3.705 1.00 47.50 126 GLU A O 1
ATOM 1002 N N . ASN A 1 127 ? 8.384 -20.830 1.856 1.00 52.22 127 ASN A N 1
ATOM 1003 C CA . ASN A 1 127 ? 8.458 -19.583 1.079 1.00 52.22 127 ASN A CA 1
ATOM 1004 C C . ASN A 1 127 ? 7.665 -18.396 1.680 1.00 52.22 127 ASN A C 1
ATOM 1006 O O . ASN A 1 127 ? 7.953 -17.240 1.387 1.00 52.22 127 ASN A O 1
ATOM 1010 N N . GLN A 1 128 ? 6.637 -18.644 2.501 1.00 45.94 128 GLN A N 1
ATOM 1011 C CA . GLN A 1 128 ? 5.883 -17.593 3.203 1.00 45.94 128 GLN A CA 1
ATOM 1012 C C . GLN A 1 128 ? 6.556 -17.157 4.507 1.00 45.94 128 GLN A C 1
ATOM 1014 O O . GLN A 1 128 ? 6.307 -16.046 4.973 1.00 45.94 128 GLN A O 1
ATOM 1019 N N . ILE A 1 129 ? 7.405 -18.008 5.088 1.00 52.47 129 ILE A N 1
ATOM 1020 C CA . ILE A 1 129 ? 8.202 -17.663 6.269 1.00 52.47 129 ILE A CA 1
ATOM 1021 C C . ILE A 1 129 ? 9.298 -16.673 5.866 1.00 52.47 129 ILE A C 1
ATOM 1023 O O . ILE A 1 129 ? 9.492 -15.677 6.557 1.00 52.47 129 ILE A O 1
ATOM 1027 N N . GLU A 1 130 ? 9.935 -16.876 4.710 1.00 44.47 130 GLU A N 1
ATOM 1028 C CA . GLU A 1 130 ? 10.922 -15.931 4.169 1.00 44.47 130 GLU A CA 1
ATOM 1029 C C . GLU A 1 130 ? 10.308 -14.556 3.868 1.00 44.47 130 GLU A C 1
ATOM 1031 O O . GLU A 1 130 ? 10.888 -13.530 4.220 1.00 44.47 130 GLU A O 1
ATOM 1036 N N . LEU A 1 131 ? 9.092 -14.516 3.308 1.00 49.12 131 LEU A N 1
ATOM 1037 C CA . LEU A 1 131 ? 8.387 -13.256 3.046 1.00 49.12 131 LEU A CA 1
ATOM 1038 C C . LEU A 1 131 ? 8.006 -12.512 4.340 1.00 49.12 131 LEU A C 1
ATOM 1040 O O . LEU A 1 131 ? 8.009 -11.287 4.360 1.00 49.12 131 LEU A O 1
ATOM 1044 N N . LEU A 1 132 ? 7.690 -13.233 5.423 1.00 46.25 132 LEU A N 1
ATOM 1045 C CA . LEU A 1 132 ? 7.413 -12.637 6.738 1.00 46.25 132 LEU A CA 1
ATOM 1046 C C . LEU A 1 132 ? 8.690 -12.155 7.443 1.00 46.25 132 LEU A C 1
ATOM 1048 O O . LEU A 1 132 ? 8.641 -11.152 8.149 1.00 46.25 132 LEU A O 1
ATOM 1052 N N . ALA A 1 133 ? 9.819 -12.839 7.238 1.00 46.22 133 ALA A N 1
ATOM 1053 C CA . ALA A 1 133 ? 11.112 -12.471 7.815 1.00 46.22 133 ALA A CA 1
ATOM 1054 C C . ALA A 1 133 ? 11.746 -11.236 7.153 1.00 46.22 133 ALA A C 1
ATOM 1056 O O . ALA A 1 133 ? 12.559 -10.570 7.778 1.00 46.22 133 ALA A O 1
ATOM 1057 N N . LEU A 1 134 ? 11.364 -10.909 5.916 1.00 44.25 134 LEU A N 1
ATOM 1058 C CA . LEU A 1 134 ? 11.811 -9.702 5.207 1.00 44.25 134 LEU A CA 1
ATOM 1059 C C . LEU A 1 134 ? 11.038 -8.426 5.592 1.00 44.25 134 LEU A C 1
ATOM 1061 O O . LEU A 1 134 ? 11.414 -7.339 5.164 1.00 44.25 134 LEU A O 1
ATOM 1065 N N . ILE A 1 135 ? 9.951 -8.551 6.363 1.00 47.53 135 ILE A N 1
ATOM 1066 C CA . ILE A 1 135 ? 9.055 -7.441 6.744 1.00 47.53 135 ILE A CA 1
ATOM 1067 C C . ILE A 1 135 ? 9.213 -7.062 8.239 1.00 47.53 135 ILE A C 1
ATOM 1069 O O . ILE A 1 135 ? 8.637 -6.067 8.682 1.00 47.53 135 ILE A O 1
ATOM 1073 N N . LEU A 1 136 ? 10.000 -7.821 9.015 1.00 42.28 136 LEU A N 1
ATOM 1074 C CA . LEU A 1 136 ? 10.352 -7.542 10.419 1.00 42.28 136 LEU A CA 1
ATOM 1075 C C . LEU A 1 136 ? 11.806 -7.077 10.539 1.00 42.28 136 LEU A C 1
ATOM 1077 O O . LEU A 1 136 ? 12.047 -6.184 11.382 1.00 42.28 136 LEU A O 1
#

Sequence (136 aa):
MTVITKDLSAHISNDRTMISQASAASFANKFLIPRPNVTNHYQEEDDFTKLMKQLKSSIDEQLHLVMENTVSLGPLVEGMFKCALYRINLAADGIYLPLLVKNLRLVEEIYDLVHHKPKKAVLPTENQIELLALIL

Organism: Rhizopus microsporus (NCBI:txid58291)

Radius of gyration: 23.68 Å; chains: 1; bounding box: 39×60×75 Å

pLDDT: mean 71.96, std 19.67, range [38.75, 97.12]

Foldseek 3Di:
DPDPPVVVVVVVVVVVVVVVVVVVVVCCVVPPDDDVPDDPPDDDDDQVRVQVVVQVVQQVVCVVVVHDFGKGWDWDDDPDFKIWIWMWTDPDVVDIDIDGPDIGGDDPDPVVVVVDDPDPDPDDDPVVVVVVVVVD